Protein AF-A0A2M7X5S8-F1 (afdb_monomer)

Sequence (92 aa):
VGIESTIIDLSQSLPRMLRPGQIGRREIEAVIGPITEGAAATSPRVSGSLRAHYAPHTPALLCPRRQLAARAHALAAAGRIALVLSIGDLPA

Solvent-accessible surface area (backbone atoms only — not comparable to full-atom values): 6243 Å² total; per-residue (Å²): 138,91,69,62,72,51,37,71,46,72,92,52,97,66,33,25,37,61,35,87,33,82,64,47,69,68,68,50,30,76,74,76,42,80,66,45,76,54,74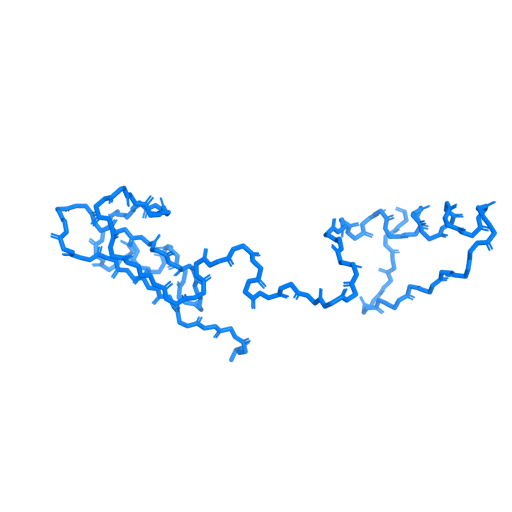,56,96,86,49,78,88,59,90,78,70,53,93,59,70,80,60,63,93,64,93,79,78,94,72,64,74,75,48,51,64,63,52,37,50,53,38,40,76,70,75,39,94,62,85,86,87,67,89,69,83,78,68,129

Mean predicted aligned error: 6.02 Å

Secondary structure (DSSP, 8-state):
--SPPPEEE-SSSS-EEEE--SS-HHHHHHHH---EES--TTSPP-TT-STTTT--SS------GGGHHHHHHHHHHTT-------SSPPP-

Structure (mmCIF, N/CA/C/O backbone):
data_AF-A0A2M7X5S8-F1
#
_entry.id   AF-A0A2M7X5S8-F1
#
loop_
_atom_site.group_PDB
_atom_site.id
_atom_site.type_symbol
_atom_site.label_atom_id
_atom_site.label_alt_id
_atom_site.label_comp_id
_atom_site.label_asym_id
_atom_site.label_entity_id
_atom_site.label_seq_id
_atom_site.pdbx_PDB_ins_code
_atom_site.Cartn_x
_atom_site.Cartn_y
_atom_site.Cartn_z
_atom_site.occupancy
_atom_site.B_iso_or_equiv
_atom_site.auth_seq_id
_atom_site.auth_comp_id
_atom_site.auth_asym_id
_atom_site.auth_atom_id
_atom_site.pdbx_PDB_model_num
ATOM 1 N N . VAL A 1 1 ? 5.885 -11.211 6.448 1.00 64.38 1 VAL A N 1
ATOM 2 C CA . VAL A 1 1 ? 5.284 -10.491 5.296 1.00 64.38 1 VAL A CA 1
ATOM 3 C C . VAL A 1 1 ? 6.023 -9.222 4.881 1.00 64.38 1 VAL A C 1
ATOM 5 O O . VAL A 1 1 ? 5.927 -8.880 3.715 1.00 64.38 1 VAL A O 1
ATOM 8 N N . GLY A 1 2 ? 6.764 -8.534 5.762 1.00 80.75 2 GLY A N 1
ATOM 9 C CA . GLY A 1 2 ? 7.576 -7.370 5.357 1.00 80.75 2 GLY A CA 1
ATOM 10 C C . GLY A 1 2 ? 6.814 -6.042 5.244 1.00 80.75 2 GLY A C 1
ATOM 11 O O . GLY A 1 2 ? 7.364 -5.084 4.721 1.00 80.75 2 GLY A O 1
ATOM 12 N N . ILE A 1 3 ? 5.579 -5.987 5.747 1.00 86.69 3 ILE A N 1
ATOM 13 C CA . ILE A 1 3 ? 4.767 -4.772 5.921 1.00 86.69 3 ILE A CA 1
ATOM 14 C C . ILE A 1 3 ? 4.351 -4.667 7.393 1.00 86.69 3 ILE A C 1
ATOM 16 O O . ILE A 1 3 ? 4.346 -5.688 8.091 1.00 86.69 3 ILE A O 1
ATOM 20 N N . GLU A 1 4 ? 3.999 -3.478 7.889 1.00 89.44 4 GLU A N 1
ATOM 21 C CA . GLU A 1 4 ? 3.533 -3.347 9.273 1.00 89.44 4 GLU A CA 1
ATOM 22 C C . GLU A 1 4 ? 2.117 -3.919 9.499 1.00 89.44 4 GLU A C 1
ATOM 24 O O . GLU A 1 4 ? 1.383 -4.277 8.576 1.00 89.44 4 GLU A O 1
ATOM 29 N N . SER A 1 5 ? 1.728 -4.016 10.774 1.00 92.94 5 SER A N 1
ATOM 30 C CA . SER A 1 5 ? 0.436 -4.552 11.216 1.00 92.94 5 SER A CA 1
ATOM 31 C C . SER A 1 5 ? -0.772 -3.722 10.765 1.00 92.94 5 SER A C 1
ATOM 33 O O . SER A 1 5 ? -0.684 -2.501 10.601 1.00 92.94 5 SER A O 1
ATOM 35 N N . THR A 1 6 ? -1.931 -4.377 10.654 1.00 94.75 6 THR A N 1
ATOM 36 C CA . THR A 1 6 ? -3.226 -3.697 10.513 1.00 94.75 6 THR A CA 1
ATOM 37 C C . THR A 1 6 ? -3.570 -2.973 11.818 1.00 94.75 6 THR A C 1
ATOM 39 O O . THR A 1 6 ? -3.405 -3.548 12.893 1.00 94.75 6 THR A O 1
ATOM 42 N N . ILE A 1 7 ? -4.043 -1.725 11.744 1.00 95.12 7 ILE A N 1
ATOM 43 C CA . ILE A 1 7 ? -4.464 -0.945 12.920 1.00 95.12 7 ILE A CA 1
ATOM 44 C C . ILE A 1 7 ? -5.949 -0.605 12.808 1.00 95.12 7 ILE A C 1
ATOM 46 O O . ILE A 1 7 ? -6.373 -0.003 11.818 1.00 95.12 7 ILE A O 1
ATOM 50 N N . ILE A 1 8 ? -6.710 -0.960 13.847 1.00 95.44 8 ILE A N 1
ATOM 51 C CA . ILE A 1 8 ? -8.144 -0.694 13.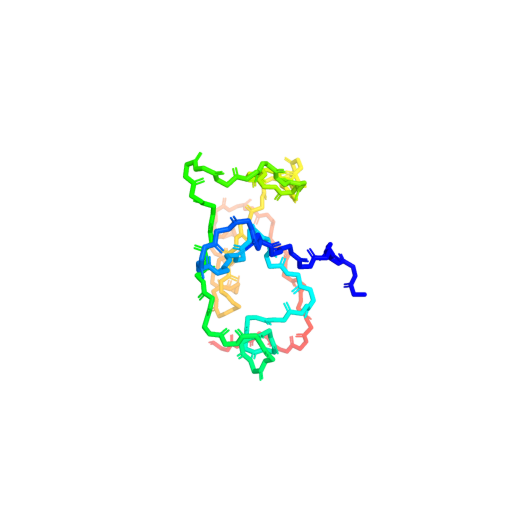981 1.00 95.44 8 ILE A CA 1
ATOM 52 C C . ILE A 1 8 ? -8.379 0.196 15.203 1.00 95.44 8 ILE A C 1
ATOM 54 O O . ILE A 1 8 ? -7.887 -0.090 16.292 1.00 95.44 8 ILE A O 1
ATOM 58 N N . ASP A 1 9 ? -9.140 1.266 15.010 1.00 95.44 9 ASP A N 1
ATOM 59 C CA . ASP A 1 9 ? -9.700 2.092 16.071 1.00 95.44 9 ASP A CA 1
ATOM 60 C C . ASP A 1 9 ? -11.045 1.513 16.511 1.00 95.44 9 ASP A C 1
ATOM 62 O O . ASP A 1 9 ? -11.970 1.390 15.704 1.00 95.44 9 ASP A O 1
ATOM 66 N N . LEU A 1 10 ? -11.122 1.151 17.790 1.00 94.69 10 LEU A N 1
ATOM 67 C CA . LEU A 1 10 ? -12.311 0.618 18.460 1.00 94.69 10 LEU A CA 1
ATOM 68 C C . LEU A 1 10 ? -12.851 1.586 19.526 1.00 94.69 10 LEU A C 1
ATOM 70 O O . LEU A 1 10 ? -13.677 1.200 20.347 1.00 94.69 10 LEU A O 1
ATOM 74 N N . SER A 1 11 ? -12.368 2.832 19.557 1.00 91.75 11 SER A N 1
ATOM 75 C CA . SER A 1 11 ? -12.799 3.836 20.541 1.00 91.75 11 SER A CA 1
ATOM 76 C C . SER A 1 11 ? -14.175 4.441 20.240 1.00 91.75 11 SER A C 1
ATOM 78 O O . SER A 1 11 ? -14.772 5.074 21.107 1.00 91.75 11 SER A O 1
ATOM 80 N N . GLN A 1 12 ? -14.670 4.267 19.012 1.00 87.69 12 GLN A N 1
ATOM 81 C CA . GLN A 1 12 ? -15.956 4.774 18.531 1.00 87.69 12 GLN A CA 1
ATOM 82 C C . GLN A 1 12 ? -16.938 3.621 18.292 1.00 87.69 12 GLN A C 1
ATOM 84 O O . GLN A 1 12 ? -16.539 2.465 18.172 1.00 87.69 12 GLN A O 1
ATOM 89 N N . SER A 1 13 ? -18.227 3.941 18.153 1.00 88.75 13 SER A N 1
ATOM 90 C CA . SER A 1 13 ? -19.282 2.949 17.889 1.00 88.75 13 SER A CA 1
ATOM 91 C C . SER A 1 13 ? -19.124 2.209 16.557 1.00 88.75 13 SER A C 1
ATOM 93 O O . SER A 1 13 ? -19.563 1.069 16.440 1.00 88.75 13 SER A O 1
ATOM 95 N N . LEU A 1 14 ? -18.500 2.843 15.561 1.00 91.44 14 LEU A N 1
ATOM 96 C CA . LEU A 1 14 ? -18.185 2.235 14.273 1.00 91.44 14 LEU A CA 1
ATOM 97 C C . LEU A 1 14 ? -16.667 2.022 14.165 1.00 91.44 14 LEU A C 1
ATOM 99 O O . LEU A 1 14 ? -15.942 3.013 14.007 1.00 91.44 14 LEU A O 1
ATOM 103 N N . PRO A 1 15 ? -16.179 0.765 14.226 1.00 95.38 15 PRO A N 1
ATOM 104 C CA . PRO A 1 15 ? -14.766 0.453 14.073 1.00 95.38 15 PRO A CA 1
ATOM 105 C C . PRO A 1 15 ? -14.174 1.001 12.779 1.00 95.38 15 PRO A C 1
ATOM 107 O O . PRO A 1 15 ? -14.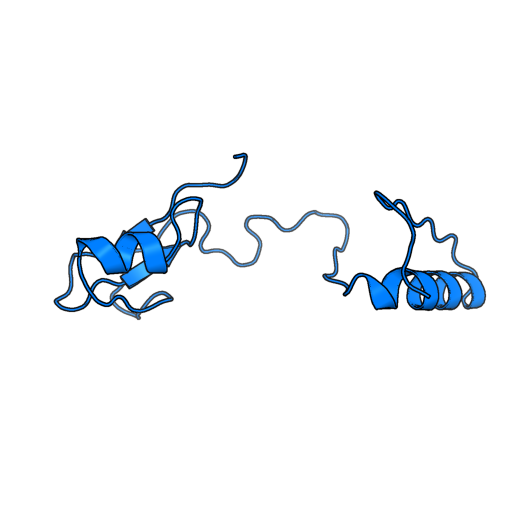821 1.028 11.723 1.00 95.38 15 PRO A O 1
ATOM 110 N N . ARG A 1 16 ? -12.908 1.411 12.848 1.00 95.62 16 ARG A N 1
ATOM 111 C CA . ARG A 1 16 ? -12.242 2.078 11.730 1.00 95.62 16 ARG A CA 1
ATOM 112 C C . ARG A 1 16 ? -10.843 1.541 11.485 1.00 95.62 16 ARG A C 1
ATOM 114 O O . ARG A 1 16 ? -10.003 1.549 12.375 1.00 95.62 16 ARG A O 1
ATOM 121 N N . MET A 1 17 ? -10.561 1.137 10.253 1.00 95.50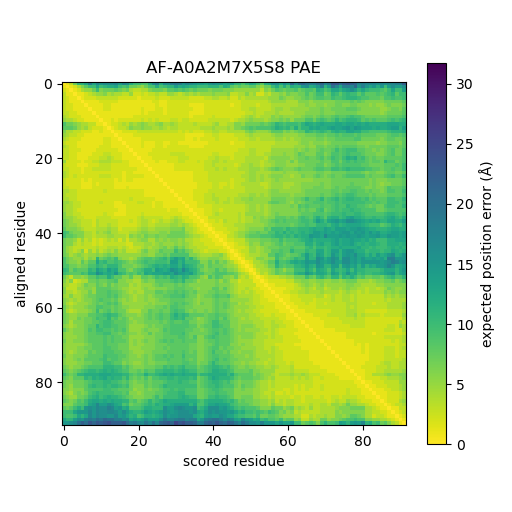 17 MET A N 1
ATOM 122 C CA . MET A 1 17 ? -9.215 0.781 9.821 1.00 95.50 17 MET A CA 1
ATOM 123 C C . MET A 1 17 ? -8.391 2.037 9.568 1.00 95.50 17 MET A C 1
ATOM 125 O O . MET A 1 17 ? -8.604 2.762 8.596 1.00 95.50 17 MET A O 1
ATOM 129 N N . LEU A 1 18 ? -7.428 2.272 10.457 1.00 94.38 18 LEU A N 1
ATOM 130 C CA . LEU A 1 18 ? -6.502 3.399 10.383 1.00 94.38 18 LEU A CA 1
ATOM 131 C C . LEU A 1 18 ? -5.272 3.084 9.536 1.00 94.38 18 LEU A C 1
ATOM 133 O O . LEU A 1 18 ? -4.706 3.987 8.923 1.00 94.38 18 LEU A O 1
ATOM 137 N N . ARG A 1 19 ? -4.859 1.813 9.490 1.00 92.56 19 ARG A N 1
ATOM 138 C CA . ARG A 1 19 ? -3.763 1.361 8.633 1.00 92.56 19 ARG A CA 1
ATOM 139 C C . ARG A 1 19 ? -4.042 -0.046 8.110 1.00 92.56 19 ARG A C 1
ATOM 141 O O . ARG A 1 19 ? -4.203 -0.946 8.937 1.00 92.56 19 ARG A O 1
ATOM 148 N N . PRO A 1 20 ? -4.071 -0.259 6.785 1.00 91.56 20 PRO A N 1
ATOM 149 C CA . PRO A 1 20 ? -4.100 -1.601 6.228 1.00 91.56 20 PRO A CA 1
ATOM 150 C C . PRO A 1 20 ? -2.754 -2.290 6.474 1.00 91.56 20 PRO A C 1
ATOM 152 O O . PRO A 1 20 ? -1.696 -1.671 6.372 1.00 91.56 20 PRO A O 1
ATOM 155 N N . GLY A 1 21 ? -2.806 -3.573 6.798 1.00 92.19 21 GLY A N 1
ATOM 156 C CA . GLY A 1 21 ? -1.635 -4.425 6.963 1.00 92.19 21 GLY A CA 1
ATOM 157 C C . GLY A 1 21 ? -1.932 -5.816 6.425 1.00 92.19 21 GLY A C 1
ATOM 158 O O . GLY A 1 21 ? -2.718 -5.971 5.493 1.00 92.19 21 GLY A O 1
ATOM 159 N N . GLN A 1 22 ? -1.315 -6.834 7.019 1.00 94.25 22 GLN A N 1
ATOM 160 C CA . GLN A 1 22 ? -1.503 -8.220 6.584 1.00 94.25 22 GLN A CA 1
ATOM 161 C C . GLN A 1 22 ? -2.953 -8.704 6.698 1.00 94.25 22 GLN A C 1
ATOM 163 O O . GLN A 1 22 ? -3.405 -9.439 5.828 1.00 94.25 22 GLN A O 1
ATOM 168 N N . ILE A 1 23 ? -3.654 -8.328 7.771 1.00 95.38 23 ILE A N 1
ATOM 169 C CA . ILE A 1 23 ? -5.039 -8.751 7.993 1.00 95.38 23 ILE A CA 1
ATOM 170 C C . ILE A 1 23 ? -5.942 -7.776 7.246 1.00 95.38 23 ILE A C 1
ATOM 172 O O . ILE A 1 23 ? -5.975 -6.581 7.568 1.00 95.38 23 ILE A O 1
ATOM 176 N N . GLY A 1 24 ? -6.642 -8.284 6.239 1.00 94.44 24 GLY A N 1
ATOM 177 C CA . GLY A 1 24 ? -7.491 -7.500 5.362 1.00 94.44 24 GLY A CA 1
ATOM 178 C C . GLY A 1 24 ? -8.813 -7.097 6.008 1.00 94.44 24 GLY A C 1
ATOM 179 O O . GLY A 1 24 ? -9.294 -7.693 6.971 1.00 94.44 24 GLY A O 1
ATOM 180 N N . ARG A 1 25 ? -9.454 -6.091 5.409 1.00 95.62 25 ARG A N 1
ATOM 181 C CA . ARG A 1 25 ? -10.763 -5.580 5.838 1.00 95.62 25 ARG A CA 1
ATOM 182 C C . ARG A 1 25 ? -11.823 -6.678 5.947 1.00 95.62 25 ARG A C 1
ATOM 184 O O . ARG A 1 25 ? -12.491 -6.763 6.967 1.00 95.62 25 ARG A O 1
ATOM 191 N N . ARG A 1 26 ? -11.936 -7.543 4.934 1.00 96.69 26 ARG A N 1
ATOM 192 C CA . ARG A 1 26 ? -12.941 -8.622 4.901 1.00 96.69 26 ARG A CA 1
ATOM 193 C C . ARG A 1 26 ? -12.764 -9.636 6.031 1.00 96.69 26 ARG A C 1
ATOM 195 O O . ARG A 1 26 ? -13.751 -10.105 6.579 1.00 96.69 26 ARG A O 1
ATOM 202 N N . GLU A 1 27 ? -11.519 -9.966 6.370 1.00 97.31 27 GLU A N 1
ATOM 203 C CA . GLU A 1 27 ? -11.208 -10.903 7.458 1.00 97.31 27 GLU A CA 1
ATOM 204 C C . GLU A 1 27 ? -11.632 -10.325 8.810 1.00 97.31 27 GLU A C 1
ATOM 206 O O . GLU A 1 27 ? -12.178 -11.036 9.647 1.00 97.31 27 GLU A O 1
ATOM 211 N N . ILE A 1 28 ? -11.441 -9.018 8.999 1.00 97.19 28 ILE A N 1
ATOM 212 C CA . ILE A 1 28 ? -11.880 -8.309 10.205 1.00 97.19 28 ILE A CA 1
ATOM 213 C C . ILE A 1 28 ? -13.406 -8.201 10.245 1.00 97.19 28 ILE A C 1
ATOM 215 O O . ILE A 1 28 ? -14.014 -8.515 11.268 1.00 97.19 28 ILE A O 1
ATOM 219 N N . GLU A 1 29 ? -14.033 -7.806 9.134 1.00 97.38 29 GLU A N 1
ATOM 220 C CA . GLU A 1 29 ? -15.489 -7.643 9.046 1.00 97.38 29 GLU A CA 1
ATOM 221 C C . GLU A 1 29 ? -16.248 -8.948 9.313 1.00 97.38 29 GLU A C 1
ATOM 223 O O . GLU A 1 29 ? -17.341 -8.918 9.876 1.00 97.38 29 GLU A O 1
ATOM 228 N N . ALA A 1 30 ? -15.652 -10.096 8.982 1.00 97.88 30 ALA A N 1
ATOM 229 C CA . ALA A 1 30 ? -16.215 -11.409 9.281 1.00 97.88 30 ALA A CA 1
ATOM 230 C C . ALA A 1 30 ? -16.314 -11.715 10.789 1.00 97.88 30 ALA A C 1
ATOM 232 O O . ALA A 1 30 ? -17.101 -12.576 11.176 1.00 97.88 30 ALA A O 1
ATOM 233 N N . VAL A 1 31 ? -15.533 -11.035 11.636 1.00 97.31 31 VAL A N 1
ATOM 234 C CA . VAL A 1 31 ? -15.471 -11.291 13.085 1.00 97.31 31 VAL A CA 1
ATOM 235 C C . VAL A 1 31 ? -16.211 -10.222 13.882 1.00 97.31 31 VAL A C 1
ATOM 237 O O . VAL A 1 31 ? -16.974 -10.554 14.785 1.00 97.31 31 VAL A O 1
ATOM 240 N N . ILE A 1 32 ? -15.983 -8.943 13.570 1.00 95.88 32 ILE A N 1
ATOM 241 C CA . ILE A 1 32 ? -16.509 -7.821 14.371 1.00 95.88 32 ILE A CA 1
ATOM 242 C C . ILE A 1 32 ? -17.653 -7.063 13.688 1.00 95.88 32 ILE A C 1
ATOM 244 O O . ILE A 1 32 ? -18.177 -6.106 14.253 1.00 95.88 32 ILE A O 1
ATOM 248 N N . GLY A 1 33 ? -18.045 -7.479 12.482 1.00 95.81 33 GLY A N 1
ATOM 249 C CA . GLY A 1 33 ? -19.009 -6.759 11.660 1.00 95.81 33 GLY A CA 1
ATOM 250 C C . GLY A 1 33 ? -18.389 -5.586 10.885 1.00 95.81 33 GLY A C 1
ATOM 251 O O . GLY A 1 33 ? -17.168 -5.451 10.816 1.00 95.81 33 GLY A O 1
ATOM 252 N N . PRO A 1 34 ? -19.222 -4.741 10.253 1.00 95.94 34 PRO A N 1
ATOM 253 C CA . PRO A 1 34 ? -18.772 -3.715 9.313 1.00 95.94 34 PRO A CA 1
ATOM 254 C C . PRO A 1 34 ? -17.771 -2.718 9.907 1.00 95.94 34 PRO A C 1
ATOM 256 O O . PRO A 1 34 ? -17.944 -2.244 11.030 1.00 95.94 34 PRO A O 1
ATOM 259 N N . ILE A 1 35 ? -16.776 -2.323 9.108 1.00 96.50 35 ILE A N 1
ATOM 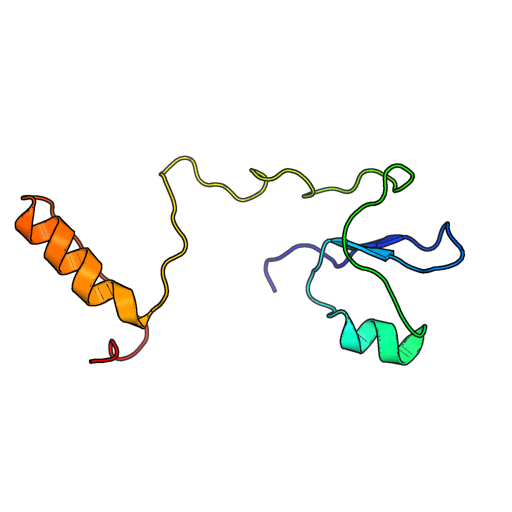260 C CA . ILE A 1 35 ? -15.792 -1.300 9.487 1.00 96.50 35 ILE A CA 1
ATOM 261 C C . ILE A 1 35 ? -15.696 -0.199 8.424 1.00 96.50 35 ILE A C 1
ATOM 263 O O . ILE A 1 35 ? -16.008 -0.411 7.252 1.00 96.50 35 ILE A O 1
ATOM 267 N N . THR A 1 36 ? -15.227 0.986 8.816 1.00 95.12 36 THR A N 1
ATOM 268 C CA . THR A 1 36 ? -14.917 2.091 7.882 1.00 95.12 36 THR A CA 1
ATOM 269 C C . THR A 1 36 ? -13.410 2.216 7.652 1.00 95.12 36 THR A C 1
ATOM 271 O O . THR A 1 36 ? -12.620 1.864 8.520 1.00 95.12 36 THR A O 1
ATOM 274 N N . GLU A 1 37 ? -12.981 2.748 6.507 1.00 92.56 37 GLU A N 1
ATOM 275 C CA . GLU A 1 37 ? -11.561 2.975 6.196 1.00 92.56 37 GLU A CA 1
ATOM 276 C C . GLU A 1 37 ? -11.138 4.441 6.361 1.00 92.56 37 GLU A C 1
ATOM 278 O O . GLU A 1 37 ? -11.943 5.368 6.231 1.00 92.56 37 GLU A O 1
ATOM 283 N N . GLY A 1 38 ? -9.844 4.639 6.629 1.00 89.56 38 GLY A N 1
ATOM 284 C CA . GLY A 1 38 ? -9.203 5.949 6.743 1.00 89.56 38 GLY A CA 1
ATOM 285 C C . GLY A 1 38 ? -9.407 6.591 8.110 1.00 89.56 38 GLY A C 1
ATOM 286 O O . GLY A 1 38 ? -10.318 6.219 8.838 1.00 89.56 38 GLY A O 1
ATOM 287 N N . ALA A 1 39 ? -8.563 7.556 8.474 1.00 87.62 39 ALA A N 1
ATOM 288 C CA . ALA A 1 39 ? -8.670 8.276 9.743 1.00 87.62 39 ALA A CA 1
ATOM 289 C C . ALA A 1 39 ? -9.792 9.332 9.711 1.00 87.62 39 ALA A C 1
ATOM 291 O O . ALA A 1 39 ? -9.941 10.053 8.725 1.00 87.62 39 ALA A O 1
ATOM 292 N N . ALA A 1 40 ? -10.557 9.446 10.800 1.00 86.88 40 ALA A N 1
ATOM 293 C CA . ALA A 1 40 ? -11.428 10.593 11.057 1.00 86.88 40 ALA A CA 1
ATOM 294 C C . ALA A 1 40 ? -10.657 11.689 11.813 1.00 86.88 40 ALA A C 1
ATOM 296 O O . ALA A 1 40 ? -9.581 11.436 12.351 1.00 86.88 40 ALA A O 1
ATOM 297 N N . ALA A 1 41 ? -11.224 12.897 11.916 1.00 85.25 41 ALA A N 1
ATOM 298 C CA . ALA A 1 41 ? -10.618 13.991 12.690 1.00 85.25 41 ALA A CA 1
ATOM 299 C C . ALA A 1 41 ? -10.392 13.630 14.173 1.00 85.25 41 ALA A C 1
ATOM 301 O O . ALA A 1 41 ? -9.474 14.144 14.804 1.00 85.25 41 ALA A O 1
ATOM 302 N N . THR A 1 42 ? -11.215 12.730 14.713 1.00 86.69 42 THR A N 1
ATOM 303 C CA . THR A 1 42 ? -11.133 12.223 16.088 1.00 86.69 42 THR A CA 1
ATOM 304 C C . THR A 1 42 ? -10.262 10.977 16.230 1.00 86.69 42 THR A C 1
ATOM 306 O O . THR A 1 42 ? -10.047 10.518 17.349 1.00 86.69 42 THR A O 1
ATOM 309 N N . SER A 1 43 ? -9.768 10.406 15.126 1.00 87.50 43 SER A N 1
ATOM 310 C CA . SER A 1 43 ? -8.975 9.182 15.182 1.00 87.50 43 SER A CA 1
ATOM 311 C C . SER A 1 43 ? -7.596 9.444 15.791 1.00 87.50 43 SER A C 1
ATOM 313 O O . SER A 1 43 ? -6.963 10.462 15.485 1.00 87.50 43 SER A O 1
ATOM 315 N N . PRO A 1 44 ? -7.078 8.515 16.612 1.00 86.81 44 PRO A N 1
ATOM 316 C CA . 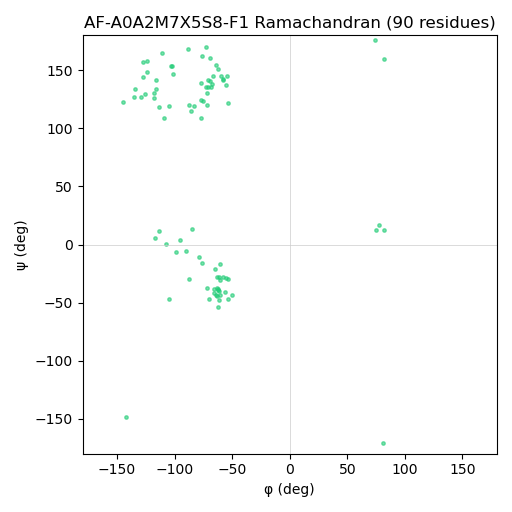PRO A 1 44 ? -5.726 8.621 17.127 1.00 86.81 44 PRO A CA 1
ATOM 317 C C . PRO A 1 44 ? -4.708 8.582 15.982 1.00 86.81 44 PRO A C 1
ATOM 319 O O . PRO A 1 44 ? -4.913 7.950 14.942 1.00 86.81 44 PRO A O 1
ATOM 322 N N . ARG A 1 45 ? -3.565 9.243 16.187 1.00 87.19 45 ARG A N 1
ATOM 323 C CA . ARG A 1 45 ? -2.435 9.130 15.260 1.00 87.19 45 ARG A CA 1
ATOM 324 C C . ARG A 1 45 ? -1.855 7.724 15.327 1.00 87.19 45 ARG A C 1
ATOM 326 O O . ARG A 1 45 ? -1.645 7.188 16.411 1.00 87.19 45 ARG A O 1
ATOM 333 N N . VAL A 1 46 ? -1.528 7.173 14.164 1.00 86.62 46 VAL A N 1
ATOM 334 C CA . VAL A 1 46 ? -0.919 5.846 14.038 1.00 86.62 46 VAL A CA 1
ATOM 335 C C . VAL A 1 46 ? 0.397 5.918 13.278 1.00 86.62 46 VAL A C 1
ATOM 337 O O . VAL A 1 46 ? 0.570 6.749 12.380 1.00 86.62 46 VAL A O 1
ATOM 340 N N . SER A 1 47 ? 1.330 5.035 13.628 1.00 82.12 47 SER A N 1
ATOM 341 C CA . SER A 1 47 ? 2.604 4.885 12.922 1.00 82.12 47 SER A CA 1
ATOM 342 C C . SER A 1 47 ? 2.368 4.562 11.444 1.00 82.12 47 SER A C 1
ATOM 344 O O . SER A 1 47 ? 1.464 3.799 11.109 1.00 82.12 47 SER A O 1
ATOM 346 N N . GLY A 1 48 ? 3.188 5.112 10.551 1.00 78.44 48 GLY A N 1
ATOM 347 C CA . GLY A 1 48 ? 3.070 4.859 9.111 1.00 78.44 48 GLY A CA 1
ATOM 348 C C . GLY A 1 48 ? 1.917 5.574 8.400 1.00 78.44 48 GLY A C 1
ATOM 349 O O . GLY A 1 48 ? 1.622 5.259 7.255 1.00 78.44 48 GLY A O 1
ATOM 350 N N . SER A 1 49 ? 1.273 6.552 9.047 1.00 75.25 49 SER A N 1
ATOM 351 C CA . SER A 1 49 ? 0.217 7.383 8.438 1.00 75.25 49 SER A CA 1
ATOM 352 C C . SER A 1 49 ? 0.743 8.506 7.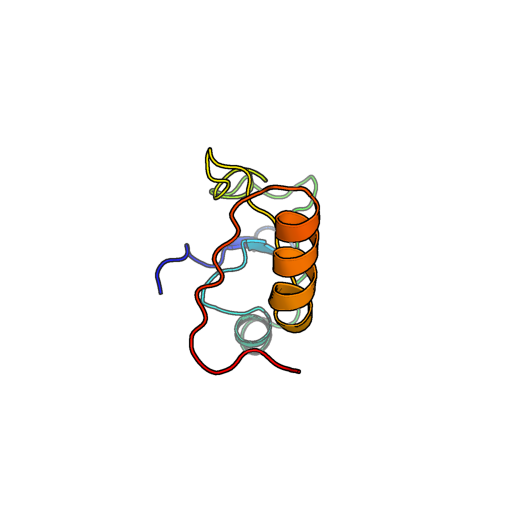532 1.00 75.25 49 SER A C 1
ATOM 354 O O . SER A 1 49 ? -0.029 9.142 6.813 1.00 75.25 49 SER A O 1
ATOM 356 N N . LEU A 1 50 ? 2.055 8.768 7.543 1.00 77.44 50 LEU A N 1
ATOM 357 C CA . LEU A 1 50 ? 2.669 9.768 6.674 1.00 77.44 50 LEU A CA 1
ATOM 358 C C . LEU A 1 50 ? 2.718 9.268 5.230 1.00 77.44 50 LEU A C 1
ATOM 360 O O . LEU A 1 50 ? 3.182 8.163 4.958 1.00 77.44 50 LEU A O 1
ATOM 364 N N . ARG A 1 51 ? 2.352 10.137 4.280 1.00 67.75 51 ARG A N 1
ATOM 365 C CA . ARG A 1 51 ? 2.440 9.845 2.836 1.00 67.75 51 ARG A CA 1
ATOM 366 C C . ARG A 1 51 ? 3.832 9.396 2.381 1.00 67.75 51 ARG A C 1
ATOM 368 O O . ARG A 1 51 ? 3.936 8.648 1.418 1.00 67.75 51 ARG A O 1
ATOM 375 N N . ALA A 1 52 ? 4.883 9.855 3.056 1.00 77.31 52 ALA A N 1
ATOM 376 C CA . ALA A 1 52 ? 6.269 9.564 2.706 1.00 77.31 52 ALA A CA 1
ATOM 377 C C . ALA A 1 52 ? 6.874 8.374 3.470 1.00 77.31 52 ALA A C 1
ATOM 379 O O . ALA A 1 52 ? 8.052 8.100 3.287 1.00 77.31 52 ALA A O 1
ATOM 380 N N . HIS A 1 53 ? 6.106 7.664 4.308 1.00 83.50 53 HIS A N 1
ATOM 381 C CA . HIS A 1 53 ? 6.637 6.630 5.214 1.00 83.50 53 HIS A CA 1
ATOM 382 C C . HIS A 1 53 ? 7.444 5.529 4.502 1.00 83.50 53 HIS A C 1
ATOM 384 O O . HIS A 1 53 ? 8.393 5.001 5.068 1.00 83.50 53 HIS A O 1
ATOM 390 N N . TYR A 1 54 ? 7.118 5.255 3.236 1.00 84.19 54 TYR A N 1
ATOM 391 C CA . TYR A 1 54 ? 7.831 4.310 2.370 1.00 84.19 54 TYR A CA 1
ATOM 392 C C . TYR A 1 54 ? 8.481 4.946 1.137 1.00 84.19 54 TYR A C 1
ATOM 394 O O . TYR A 1 54 ? 8.968 4.231 0.261 1.00 84.19 54 TYR A O 1
ATOM 402 N N . ALA A 1 55 ? 8.452 6.273 1.009 1.00 88.31 55 ALA A N 1
ATOM 403 C CA . ALA A 1 55 ? 8.948 6.930 -0.191 1.00 88.31 55 ALA A CA 1
ATOM 404 C C . ALA A 1 55 ? 10.487 6.855 -0.235 1.00 88.31 55 ALA A C 1
ATOM 406 O O . ALA A 1 55 ? 11.141 7.375 0.672 1.00 88.31 55 ALA A O 1
ATOM 407 N N . PRO A 1 56 ? 11.089 6.234 -1.268 1.00 90.81 56 PRO A N 1
ATOM 408 C CA . PRO A 1 56 ? 12.537 6.249 -1.424 1.00 90.81 56 PRO A CA 1
ATOM 409 C C . PRO A 1 56 ? 13.038 7.655 -1.781 1.00 90.81 56 PRO A C 1
ATOM 411 O O . PRO A 1 56 ? 12.292 8.484 -2.304 1.00 90.81 56 PRO A O 1
ATOM 414 N N . HIS A 1 57 ? 14.333 7.907 -1.559 1.00 92.62 57 HIS A N 1
ATOM 415 C CA . HIS A 1 57 ? 14.978 9.147 -2.012 1.00 92.62 57 HIS A CA 1
ATOM 416 C C . HIS A 1 57 ? 14.980 9.272 -3.541 1.00 92.62 57 HIS A C 1
ATOM 418 O O . HIS A 1 57 ? 14.801 10.362 -4.082 1.00 92.62 57 HIS A O 1
ATOM 424 N N . THR A 1 58 ? 15.177 8.158 -4.248 1.00 93.06 58 THR A N 1
ATOM 425 C CA . THR A 1 58 ? 15.073 8.117 -5.708 1.00 93.06 58 THR A CA 1
ATOM 426 C C . THR A 1 58 ? 13.603 8.230 -6.123 1.00 93.06 58 THR A C 1
ATOM 428 O O . THR A 1 58 ? 12.794 7.454 -5.619 1.00 93.06 58 THR A O 1
ATOM 431 N N . PRO A 1 59 ? 13.228 9.124 -7.061 1.00 91.25 59 PRO A N 1
ATOM 432 C CA . PRO A 1 59 ? 11.844 9.257 -7.503 1.00 91.25 59 PRO A CA 1
ATOM 433 C C . PRO A 1 59 ? 11.240 7.925 -7.963 1.00 91.25 59 PRO A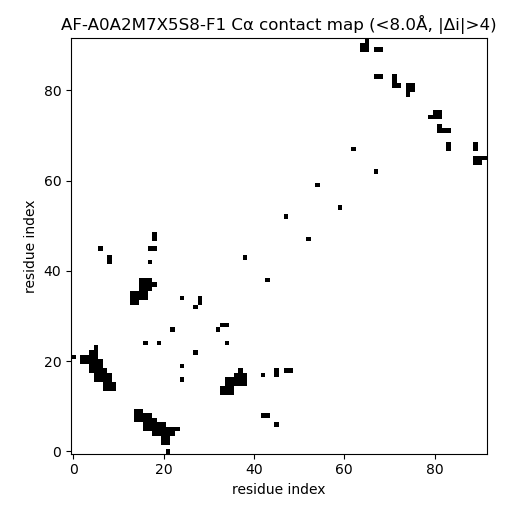 C 1
ATOM 435 O O . PRO A 1 59 ? 11.736 7.291 -8.895 1.00 91.25 59 PRO A O 1
ATOM 438 N N . ALA A 1 60 ? 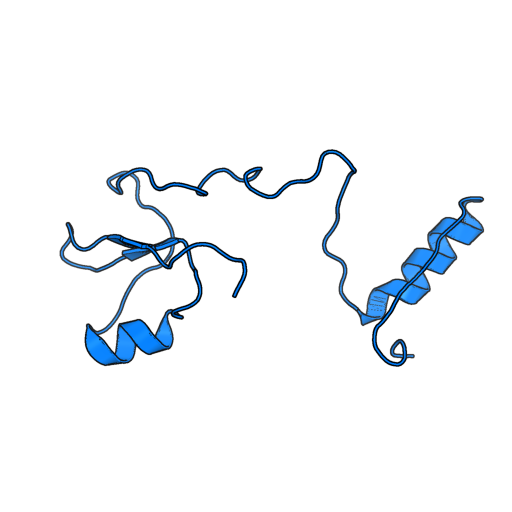10.143 7.526 -7.322 1.00 92.25 60 ALA A N 1
ATOM 439 C CA . ALA A 1 60 ? 9.410 6.305 -7.625 1.00 92.25 60 ALA A CA 1
ATOM 440 C C . ALA A 1 60 ? 7.997 6.634 -8.114 1.00 92.25 60 ALA A C 1
ATOM 442 O O . ALA A 1 60 ? 7.345 7.556 -7.626 1.00 92.25 60 ALA A O 1
ATOM 443 N N . LEU A 1 61 ? 7.521 5.872 -9.098 1.00 91.00 61 LEU A N 1
ATOM 444 C CA . LEU A 1 61 ? 6.207 6.050 -9.707 1.00 91.00 61 LEU A CA 1
ATOM 445 C C . LEU A 1 61 ? 5.534 4.686 -9.837 1.00 91.00 61 LEU A C 1
ATOM 447 O O . LEU A 1 61 ? 6.144 3.736 -10.326 1.00 91.00 61 LEU A O 1
ATOM 451 N N . LEU A 1 62 ? 4.264 4.602 -9.447 1.00 92.00 62 LEU A N 1
ATOM 452 C CA . LEU A 1 62 ? 3.453 3.416 -9.691 1.00 92.00 62 LEU A CA 1
ATOM 453 C C . LEU A 1 62 ? 3.055 3.380 -11.172 1.00 92.00 62 LEU A C 1
ATOM 455 O O . LEU A 1 62 ? 2.464 4.329 -11.686 1.00 92.00 62 LEU A O 1
ATOM 459 N N . CYS A 1 63 ? 3.387 2.293 -11.865 1.00 91.56 63 CYS A N 1
ATOM 460 C CA . CYS A 1 63 ? 3.098 2.114 -13.284 1.00 91.56 63 CYS A CA 1
ATOM 461 C C . CYS A 1 63 ? 2.411 0.758 -13.509 1.00 91.56 63 CYS A C 1
ATOM 463 O O . CYS A 1 63 ? 2.943 -0.265 -13.073 1.00 91.56 63 CYS A O 1
ATOM 465 N N . PRO A 1 64 ? 1.242 0.714 -14.179 1.00 93.50 64 PRO A N 1
ATOM 466 C CA . PRO A 1 64 ? 0.624 -0.542 -14.583 1.00 93.50 64 PRO A CA 1
ATOM 467 C C . PRO A 1 64 ? 1.583 -1.392 -15.421 1.00 93.50 64 PRO A C 1
ATOM 469 O O . PRO A 1 64 ? 2.204 -0.880 -16.350 1.00 93.50 64 PRO A O 1
ATOM 472 N N . ARG A 1 65 ? 1.638 -2.706 -15.162 1.00 92.50 65 ARG A N 1
ATOM 473 C CA . ARG A 1 65 ? 2.558 -3.634 -15.851 1.00 92.50 65 ARG A CA 1
ATOM 474 C C . ARG A 1 65 ? 2.512 -3.509 -17.380 1.00 92.50 65 ARG A C 1
ATOM 476 O O . ARG A 1 65 ? 3.557 -3.445 -18.014 1.00 92.50 65 ARG A O 1
ATOM 483 N N . ARG A 1 66 ? 1.310 -3.395 -17.958 1.00 93.94 66 ARG A N 1
ATOM 484 C CA . ARG A 1 66 ? 1.089 -3.239 -19.412 1.00 93.94 66 ARG A CA 1
ATOM 485 C C . ARG A 1 66 ? 1.711 -1.986 -20.034 1.00 93.94 66 ARG A C 1
ATOM 487 O O . ARG A 1 66 ? 1.826 -1.895 -21.242 1.00 93.94 66 ARG A O 1
ATOM 494 N N . GLN A 1 67 ? 2.081 -1.001 -19.222 1.00 93.88 67 GLN A N 1
ATOM 495 C CA . GLN A 1 67 ? 2.664 0.253 -19.696 1.00 93.88 67 GLN A CA 1
ATOM 496 C C . GLN A 1 67 ? 4.194 0.268 -19.593 1.00 93.88 67 GLN A C 1
ATOM 498 O O . GLN A 1 67 ? 4.814 1.219 -20.067 1.00 93.88 67 GLN A O 1
ATOM 503 N N . LEU A 1 68 ? 4.816 -0.754 -18.988 1.00 93.25 68 LEU A N 1
ATOM 504 C CA . LEU A 1 68 ? 6.260 -0.769 -18.733 1.00 93.25 68 LEU A CA 1
ATOM 505 C C . LEU A 1 68 ? 7.078 -0.703 -20.028 1.00 93.25 68 LEU A C 1
ATOM 507 O O . LEU A 1 68 ? 7.971 0.137 -20.126 1.00 93.25 68 LEU A O 1
ATOM 511 N N . ALA A 1 69 ? 6.741 -1.525 -21.029 1.00 92.25 69 ALA A N 1
ATOM 512 C CA . ALA A 1 69 ? 7.448 -1.556 -22.311 1.00 92.25 69 ALA A CA 1
ATOM 513 C C . ALA A 1 69 ? 7.335 -0.214 -23.051 1.00 92.25 69 ALA A C 1
ATOM 515 O O . ALA A 1 69 ? 8.344 0.418 -23.359 1.00 92.25 69 ALA A O 1
ATOM 516 N N . ALA A 1 70 ? 6.108 0.278 -23.250 1.00 93.19 70 ALA A N 1
ATOM 517 C CA . ALA A 1 70 ? 5.854 1.554 -23.920 1.00 93.19 70 ALA A CA 1
ATOM 518 C C . ALA A 1 70 ? 6.591 2.724 -23.247 1.00 93.19 70 ALA A C 1
ATOM 520 O O . ALA A 1 70 ? 7.170 3.582 -23.912 1.00 93.19 70 ALA A O 1
ATOM 521 N N . ARG A 1 71 ? 6.620 2.743 -21.912 1.00 93.88 71 ARG A N 1
ATOM 522 C CA . ARG A 1 71 ? 7.290 3.793 -21.146 1.00 93.88 71 ARG A CA 1
ATOM 523 C C . ARG A 1 71 ? 8.815 3.699 -21.225 1.00 93.88 71 ARG A C 1
ATOM 525 O O . ARG A 1 71 ? 9.466 4.736 -21.311 1.00 93.88 71 ARG A O 1
ATOM 532 N N . ALA A 1 72 ? 9.383 2.493 -21.238 1.00 93.81 72 ALA A N 1
ATOM 533 C CA . ALA A 1 72 ? 10.811 2.296 -21.480 1.00 93.81 72 ALA A CA 1
ATOM 534 C C . ALA A 1 72 ? 11.210 2.752 -22.893 1.00 93.81 72 ALA A C 1
ATOM 536 O O . ALA A 1 72 ? 12.183 3.490 -23.036 1.00 93.81 72 ALA A O 1
ATOM 537 N N . HIS A 1 73 ? 10.414 2.415 -23.916 1.00 94.19 73 HIS A N 1
ATOM 538 C CA . HIS A 1 73 ? 10.628 2.892 -25.285 1.00 94.19 73 HIS A CA 1
ATOM 539 C C . HIS A 1 73 ? 10.560 4.417 -25.391 1.00 94.19 73 HIS A C 1
ATOM 541 O O . HIS A 1 73 ? 11.425 5.018 -26.022 1.00 94.19 73 HIS A O 1
ATOM 547 N N . ALA A 1 74 ? 9.589 5.059 -24.736 1.00 95.25 74 ALA A N 1
ATOM 548 C CA . ALA A 1 74 ? 9.486 6.517 -24.720 1.00 95.25 74 ALA A CA 1
ATOM 549 C C . ALA A 1 74 ? 10.713 7.184 -24.069 1.00 95.25 74 ALA A C 1
ATOM 551 O O . ALA A 1 74 ? 11.202 8.199 -24.559 1.00 95.25 74 ALA A O 1
ATOM 552 N N . LEU A 1 75 ? 11.244 6.601 -22.987 1.00 95.38 75 LEU A N 1
ATOM 553 C CA . LEU A 1 75 ? 12.472 7.084 -22.348 1.00 95.38 75 LEU A CA 1
ATOM 554 C C . LEU A 1 75 ? 13.694 6.908 -23.261 1.00 95.38 75 LEU A C 1
ATOM 556 O O . LEU A 1 75 ? 14.497 7.835 -23.370 1.00 95.38 75 LEU A O 1
ATOM 560 N N . ALA A 1 76 ? 13.802 5.769 -23.949 1.00 95.69 76 ALA A N 1
ATOM 561 C CA . ALA A 1 76 ? 14.866 5.505 -24.916 1.00 95.69 76 ALA A CA 1
ATOM 562 C C . ALA A 1 76 ? 14.819 6.464 -26.114 1.00 95.69 76 ALA A C 1
ATOM 564 O O . ALA A 1 76 ? 15.842 7.035 -26.483 1.00 95.69 76 ALA A O 1
ATOM 565 N N . ALA A 1 77 ? 13.628 6.717 -26.666 1.00 96.62 77 ALA A N 1
ATOM 566 C CA . ALA A 1 77 ? 13.420 7.689 -27.740 1.00 96.62 77 ALA A CA 1
ATOM 567 C C . ALA A 1 77 ? 13.788 9.124 -27.315 1.00 96.62 77 ALA A C 1
ATOM 569 O O . ALA A 1 77 ? 14.212 9.925 -28.141 1.00 96.62 77 ALA A O 1
ATOM 570 N N . ALA A 1 78 ? 13.685 9.433 -26.020 1.00 97.06 78 ALA A N 1
ATOM 571 C CA . ALA A 1 78 ? 14.139 10.690 -25.430 1.00 97.06 78 ALA A CA 1
ATOM 572 C C . ALA A 1 78 ? 15.642 10.699 -25.060 1.00 97.06 78 ALA A C 1
ATOM 574 O O . ALA A 1 78 ? 16.082 11.570 -24.309 1.00 97.06 78 ALA A O 1
ATOM 575 N N . GLY A 1 79 ? 16.428 9.726 -25.536 1.00 97.25 79 GLY A N 1
ATOM 576 C CA . GLY A 1 79 ? 17.876 9.647 -25.318 1.00 97.25 79 GLY A CA 1
ATOM 577 C C . GLY A 1 79 ? 18.297 9.152 -23.931 1.00 97.25 79 GLY A C 1
ATOM 578 O O . GLY A 1 79 ? 19.439 9.366 -23.530 1.00 97.25 79 GLY A O 1
ATOM 579 N N . ARG A 1 80 ? 17.400 8.513 -23.166 1.00 96.56 80 ARG A N 1
ATOM 580 C CA . ARG A 1 80 ? 17.708 7.967 -21.832 1.00 96.56 80 ARG A CA 1
ATOM 581 C C . ARG A 1 80 ? 17.920 6.458 -21.884 1.00 96.56 80 ARG A C 1
ATOM 583 O O . ARG A 1 80 ? 17.229 5.753 -22.608 1.00 96.56 80 ARG A O 1
ATOM 590 N N . ILE A 1 81 ? 18.806 5.940 -21.037 1.00 95.44 81 ILE A N 1
ATOM 591 C CA . ILE A 1 81 ? 18.918 4.493 -20.821 1.00 95.44 81 ILE A CA 1
ATOM 592 C C . ILE A 1 81 ? 17.770 4.051 -19.909 1.00 95.44 81 ILE A C 1
ATOM 594 O O . ILE A 1 81 ? 17.607 4.579 -18.808 1.00 95.44 81 ILE A O 1
ATOM 598 N N . ALA A 1 82 ? 16.978 3.082 -20.365 1.00 93.88 82 ALA A N 1
ATOM 599 C CA . ALA A 1 82 ? 15.896 2.480 -19.597 1.00 93.88 82 ALA A CA 1
ATOM 600 C C . ALA A 1 82 ? 16.073 0.958 -19.557 1.00 93.88 82 ALA A C 1
ATOM 602 O O . ALA A 1 82 ? 16.233 0.323 -20.596 1.00 93.88 82 ALA A O 1
ATOM 603 N N . LEU A 1 83 ? 16.021 0.381 -18.355 1.00 92.81 83 LEU A N 1
ATOM 604 C CA . LEU A 1 83 ? 16.059 -1.061 -18.129 1.00 92.81 83 LEU A CA 1
ATOM 605 C C . LEU A 1 83 ? 14.733 -1.500 -17.507 1.00 92.81 83 LEU A C 1
ATOM 607 O O . LEU A 1 83 ? 14.258 -0.880 -16.555 1.00 92.81 83 LEU A O 1
ATOM 611 N N . VAL A 1 84 ? 14.155 -2.581 -18.029 1.00 91.94 84 VAL A N 1
ATOM 612 C CA . VAL A 1 84 ? 12.981 -3.229 -17.439 1.00 91.94 84 VAL A CA 1
ATOM 613 C C . VAL A 1 84 ? 13.397 -4.603 -16.941 1.00 91.94 84 VAL A C 1
ATOM 615 O O . VAL A 1 84 ? 13.813 -5.450 -17.724 1.00 91.94 84 VAL A O 1
ATOM 618 N N . LEU A 1 85 ? 13.271 -4.813 -15.633 1.00 91.75 85 LEU A N 1
ATOM 619 C CA . LEU A 1 85 ? 13.398 -6.123 -15.007 1.00 91.75 85 LEU A CA 1
ATOM 620 C C . LEU A 1 85 ? 11.995 -6.610 -14.641 1.00 91.75 85 LEU A C 1
ATOM 622 O O . LEU A 1 85 ? 11.302 -5.965 -13.853 1.00 91.75 85 LEU A O 1
ATOM 626 N N . SER A 1 86 ? 11.571 -7.737 -15.209 1.00 90.94 86 SER A N 1
ATOM 627 C CA . SER A 1 86 ? 10.281 -8.357 -14.908 1.00 90.94 86 SER A CA 1
ATOM 628 C C . SER A 1 86 ? 10.443 -9.818 -14.520 1.00 90.94 86 SER A C 1
ATOM 630 O O . SER A 1 86 ? 11.255 -10.548 -15.079 1.00 90.94 86 SER A O 1
ATOM 632 N N . ILE A 1 87 ? 9.615 -10.257 -13.575 1.00 92.62 87 ILE A N 1
ATOM 633 C CA . ILE A 1 87 ? 9.362 -11.681 -13.362 1.00 92.62 87 ILE A CA 1
ATOM 634 C C . ILE A 1 87 ? 8.281 -12.084 -14.375 1.00 92.62 87 ILE A C 1
ATOM 636 O O . ILE A 1 87 ? 7.193 -11.490 -14.379 1.00 92.62 87 ILE A O 1
ATOM 640 N N . GLY A 1 88 ? 8.611 -13.029 -15.260 1.00 91.00 88 GLY A N 1
ATOM 641 C CA . GLY A 1 88 ? 7.792 -13.447 -16.407 1.00 91.00 88 GLY A CA 1
ATOM 642 C C . GLY A 1 88 ? 7.765 -12.439 -17.563 1.00 91.00 88 GLY A C 1
ATOM 643 O O . GLY A 1 88 ? 8.295 -11.328 -17.445 1.00 91.00 88 GLY A O 1
ATOM 644 N N . ASP A 1 89 ? 7.095 -12.818 -18.652 1.00 89.12 89 ASP A N 1
ATOM 645 C CA . ASP A 1 89 ? 7.029 -12.019 -19.878 1.00 89.12 89 ASP A CA 1
ATOM 646 C C . ASP A 1 89 ? 6.256 -10.714 -19.686 1.00 89.12 89 ASP A C 1
ATOM 648 O O . ASP A 1 89 ? 5.281 -10.621 -18.921 1.00 89.12 89 ASP A O 1
ATOM 652 N N . LEU A 1 90 ? 6.703 -9.670 -20.380 1.00 85.94 90 LEU A N 1
ATOM 653 C CA . LEU A 1 90 ? 5.924 -8.446 -20.480 1.00 85.94 90 LEU A CA 1
ATOM 654 C C . LEU A 1 90 ? 4.710 -8.714 -21.380 1.00 85.94 90 LEU A C 1
ATOM 656 O O . LEU A 1 90 ? 4.859 -9.350 -22.422 1.00 85.94 90 LEU A O 1
ATOM 660 N N . PRO A 1 91 ? 3.510 -8.260 -20.983 1.00 81.44 91 PRO A N 1
ATOM 661 C CA . PRO A 1 91 ? 2.354 -8.332 -21.866 1.00 81.44 91 PRO A CA 1
ATOM 662 C C . PRO A 1 91 ? 2.636 -7.539 -23.150 1.00 81.44 91 PRO A C 1
ATOM 664 O O . PRO A 1 91 ? 3.329 -6.518 -23.092 1.00 81.44 91 PRO A O 1
ATOM 667 N N . ALA A 1 92 ? 2.100 -8.039 -24.267 1.00 71.00 92 ALA A N 1
ATOM 668 C CA . ALA A 1 92 ? 2.151 -7.376 -25.569 1.00 71.00 92 ALA A CA 1
ATOM 669 C C . ALA A 1 92 ? 1.496 -5.986 -25.539 1.00 71.00 92 ALA A C 1
ATOM 671 O O . ALA A 1 92 ? 0.515 -5.804 -24.774 1.00 71.00 92 ALA A O 1
#

Nearest PDB structures (foldseek):
  3g9k-assembly2_F  TM=4.903E-01  e=6.481E+00  Bacillus anthracis

Radius of gyration: 19.36 Å; Cα contacts (8 Å, |Δi|>4): 91; chains: 1; bounding box: 38×27×48 Å

Foldseek 3Di:
DPWDDWDWDPVDPAIETQDDDPQDQVNVCVPPNHHYYHDDPPRDDDPPNDPCNPPDPPDDDDDDLQCQVVVCVVCVVVVHHDDDDDDDDRDD

pLDDT: mean 90.77, std 6.52, range [64.38, 97.88]